Protein AF-A0A662C5N9-F1 (afdb_monomer_lite)

Sequence (133 aa):
MSLWLQSLAFSLNQSKNDFELKAKCILSHLSMDIPRSWWEQALVENNVRNSHAKLIHDLRN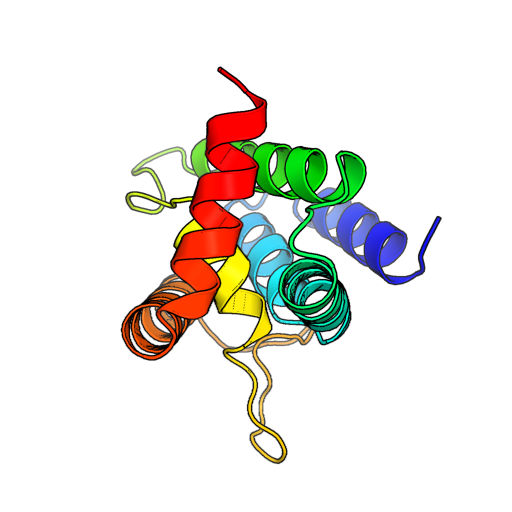ELLTTSESEPIGKIDTGLLIALAYIDKQGEFPKFGSSDSPYSVEEYLANAKKNFESRPELKKIANLIDNDQS

Radius of gyration: 13.96 Å; chains: 1; bounding box: 36×30×35 Å

Structure (mmCIF, N/CA/C/O backbone):
data_AF-A0A662C5N9-F1
#
_entry.id   AF-A0A662C5N9-F1
#
loop_
_atom_site.group_PDB
_atom_site.id
_atom_site.type_symbol
_atom_site.label_atom_id
_atom_site.label_alt_id
_atom_site.label_comp_id
_atom_site.label_asym_id
_atom_site.label_entity_id
_atom_site.label_seq_id
_atom_site.pdbx_PDB_ins_code
_atom_site.Cartn_x
_atom_site.Cartn_y
_atom_site.Cartn_z
_atom_site.occupancy
_atom_site.B_iso_or_equiv
_atom_site.auth_seq_id
_atom_site.auth_comp_id
_atom_site.auth_asym_id
_atom_site.auth_atom_id
_atom_site.pdbx_PDB_model_num
ATOM 1 N N . MET A 1 1 ? 1.537 -17.942 6.916 1.00 59.25 1 MET A N 1
ATOM 2 C CA . MET A 1 1 ? 1.721 -16.924 5.855 1.00 59.25 1 MET A CA 1
ATOM 3 C C . MET A 1 1 ? 0.444 -16.857 5.040 1.00 59.25 1 MET A C 1
ATOM 5 O O . MET A 1 1 ? -0.108 -17.914 4.767 1.00 59.25 1 MET A O 1
ATOM 9 N N . SER A 1 2 ? -0.051 -15.665 4.702 1.00 84.38 2 SER A N 1
ATOM 10 C CA . SER A 1 2 ? -1.223 -15.528 3.825 1.00 84.38 2 SER A CA 1
ATOM 11 C C . SER A 1 2 ? -0.843 -15.799 2.365 1.00 84.38 2 SER A C 1
ATOM 13 O O . SER A 1 2 ? 0.300 -15.562 1.971 1.00 84.38 2 SER A O 1
ATOM 15 N N . LEU A 1 3 ? -1.802 -16.261 1.556 1.00 87.12 3 LEU A N 1
ATOM 16 C CA . LEU A 1 3 ? -1.612 -16.436 0.108 1.00 87.12 3 LEU A CA 1
ATOM 17 C C . LEU A 1 3 ? -1.234 -15.115 -0.579 1.00 87.12 3 LEU A C 1
ATOM 19 O O . LEU A 1 3 ? -0.400 -15.104 -1.477 1.00 87.12 3 LEU A O 1
ATOM 23 N N . TRP A 1 4 ? -1.773 -13.994 -0.093 1.00 91.44 4 TRP A N 1
ATOM 24 C CA . TRP A 1 4 ? -1.412 -12.658 -0.571 1.00 91.44 4 TRP A CA 1
ATOM 25 C C . TRP A 1 4 ? 0.078 -12.346 -0.360 1.00 91.44 4 TRP A C 1
ATOM 27 O O . TRP A 1 4 ? 0.744 -11.900 -1.289 1.00 91.44 4 TRP A O 1
ATOM 37 N N . LEU A 1 5 ? 0.636 -12.647 0.824 1.00 88.06 5 LEU A N 1
ATOM 38 C CA . LEU A 1 5 ? 2.062 -12.421 1.102 1.00 88.06 5 LEU A CA 1
ATOM 39 C C . LEU A 1 5 ? 2.959 -13.321 0.246 1.00 88.06 5 LEU A C 1
ATOM 41 O O . LEU A 1 5 ? 4.009 -12.878 -0.210 1.00 88.06 5 LEU A O 1
ATOM 45 N N . GLN A 1 6 ? 2.549 -14.572 0.016 1.00 88.38 6 GLN A N 1
ATOM 46 C CA . GLN A 1 6 ? 3.276 -15.493 -0.863 1.00 88.38 6 GLN A CA 1
ATOM 47 C C . GLN A 1 6 ? 3.277 -14.998 -2.315 1.00 88.38 6 GLN A C 1
ATOM 49 O O . GLN A 1 6 ? 4.325 -15.006 -2.954 1.00 88.38 6 GLN A O 1
ATOM 54 N N . SER A 1 7 ? 2.130 -14.515 -2.804 1.00 89.69 7 SER A N 1
ATOM 55 C CA . SER A 1 7 ? 1.991 -13.924 -4.141 1.00 89.69 7 SER A CA 1
ATOM 56 C C . SER A 1 7 ? 2.873 -12.688 -4.314 1.00 89.69 7 SER A C 1
ATOM 58 O O . SER A 1 7 ? 3.603 -12.582 -5.302 1.00 89.69 7 SER A O 1
ATOM 60 N N . LEU A 1 8 ? 2.873 -11.788 -3.326 1.00 90.38 8 LEU A N 1
ATOM 61 C CA . LEU A 1 8 ? 3.714 -10.594 -3.348 1.00 90.38 8 LEU A CA 1
ATOM 62 C C . LEU A 1 8 ? 5.199 -10.966 -3.365 1.00 90.38 8 LEU A C 1
ATOM 64 O O . LEU A 1 8 ? 5.940 -10.483 -4.214 1.00 90.38 8 LEU A O 1
ATOM 68 N N . ALA A 1 9 ? 5.631 -11.863 -2.475 1.00 89.69 9 ALA A N 1
ATOM 69 C CA . ALA A 1 9 ? 7.022 -12.305 -2.415 1.00 89.69 9 ALA A CA 1
ATOM 70 C C . ALA A 1 9 ? 7.476 -12.974 -3.723 1.00 89.69 9 ALA A C 1
ATOM 72 O O . ALA A 1 9 ? 8.577 -12.710 -4.206 1.00 89.69 9 ALA A O 1
ATOM 73 N N . PHE A 1 10 ? 6.621 -13.809 -4.322 1.00 88.56 10 PHE A N 1
ATOM 74 C CA . PHE A 1 10 ? 6.893 -14.429 -5.617 1.00 88.56 10 PHE A CA 1
ATOM 75 C C . PHE A 1 10 ? 7.030 -13.384 -6.732 1.00 88.56 10 PHE A C 1
ATOM 77 O O . PHE A 1 10 ? 7.989 -13.436 -7.502 1.00 88.56 10 PHE A O 1
ATOM 84 N N . SER A 1 11 ? 6.117 -12.411 -6.777 1.00 87.12 11 SER A N 1
ATOM 85 C CA . SER A 1 11 ? 6.117 -11.337 -7.777 1.00 87.12 11 SER A CA 1
ATOM 86 C C . SER A 1 11 ? 7.366 -10.459 -7.666 1.00 87.12 11 SER A C 1
ATOM 88 O O . SER A 1 11 ? 8.034 -10.214 -8.664 1.00 87.12 11 SER A O 1
ATOM 90 N N . LEU A 1 12 ? 7.751 -10.078 -6.444 1.00 88.19 12 LEU A N 1
ATOM 91 C CA . LEU A 1 12 ? 8.970 -9.304 -6.187 1.00 88.19 12 LEU A CA 1
ATOM 92 C C . LEU A 1 12 ? 10.248 -10.058 -6.580 1.00 88.19 12 LEU A C 1
ATOM 94 O O . LEU A 1 12 ? 11.214 -9.448 -7.036 1.00 88.19 12 LEU A O 1
ATOM 98 N N . ASN A 1 13 ? 10.268 -11.384 -6.417 1.00 86.62 13 ASN A N 1
ATOM 99 C CA . ASN A 1 13 ? 11.404 -12.203 -6.832 1.00 86.62 13 ASN A CA 1
ATOM 100 C C . ASN A 1 13 ? 11.511 -12.311 -8.365 1.00 86.62 13 ASN A C 1
ATOM 102 O O . ASN A 1 13 ? 12.619 -12.317 -8.898 1.00 86.62 13 ASN A O 1
ATOM 106 N N . GLN A 1 14 ? 10.376 -12.365 -9.070 1.00 85.75 14 GLN A N 1
ATOM 107 C CA . GLN A 1 14 ? 10.319 -12.344 -10.539 1.00 85.75 14 GLN A CA 1
ATOM 108 C C . GLN A 1 14 ? 10.781 -10.993 -11.105 1.00 85.75 14 GLN A C 1
ATOM 110 O O . GLN A 1 14 ? 11.497 -10.951 -12.101 1.00 85.75 14 GLN A O 1
ATOM 115 N N . SER A 1 15 ? 10.435 -9.891 -10.437 1.00 81.69 15 SER A N 1
ATOM 116 C CA . SER A 1 15 ? 10.735 -8.524 -10.873 1.00 81.69 15 SER A CA 1
ATOM 117 C C . SER A 1 15 ? 12.069 -7.977 -10.346 1.00 81.69 15 SER A C 1
ATOM 119 O O . SER A 1 15 ? 12.274 -6.767 -10.324 1.00 81.69 15 SER A O 1
ATOM 121 N N . LYS A 1 16 ? 12.987 -8.831 -9.871 1.00 75.25 16 LYS A N 1
ATOM 122 C CA . LYS A 1 16 ? 14.204 -8.394 -9.158 1.00 75.25 16 LYS A CA 1
ATOM 123 C C . LYS A 1 16 ? 15.083 -7.419 -9.958 1.00 75.25 16 LYS A C 1
ATOM 125 O O . LYS A 1 16 ? 15.733 -6.572 -9.353 1.00 75.25 16 LYS A O 1
ATOM 130 N N . ASN A 1 17 ? 15.089 -7.544 -11.285 1.00 80.12 17 ASN A N 1
ATOM 131 C CA . ASN A 1 17 ? 15.909 -6.733 -12.192 1.00 80.12 17 ASN A CA 1
ATOM 132 C C . ASN A 1 17 ? 15.088 -5.721 -13.009 1.00 80.12 17 ASN A C 1
ATOM 134 O O . ASN A 1 17 ? 15.638 -5.081 -13.899 1.00 80.12 17 ASN A O 1
ATOM 138 N N . ASP A 1 18 ? 13.784 -5.613 -12.747 1.00 86.12 18 ASP A N 1
ATOM 139 C CA . ASP A 1 18 ? 12.880 -4.711 -13.455 1.00 86.12 18 ASP A CA 1
ATOM 140 C C . ASP A 1 18 ? 12.164 -3.829 -12.433 1.00 86.12 18 ASP A C 1
ATOM 142 O O . ASP A 1 18 ? 11.239 -4.244 -11.731 1.00 86.12 18 ASP A O 1
ATOM 146 N N . PHE A 1 19 ? 12.660 -2.602 -12.332 1.00 85.06 19 PHE A N 1
ATOM 147 C CA . PHE A 1 19 ? 12.197 -1.595 -11.396 1.00 85.06 19 PHE A CA 1
ATOM 148 C C . PHE A 1 19 ? 10.726 -1.219 -11.608 1.00 85.06 19 PHE A C 1
ATOM 150 O O . PHE A 1 19 ? 9.948 -1.163 -10.654 1.00 85.06 19 PHE A O 1
ATOM 157 N N . GLU A 1 20 ? 10.316 -1.018 -12.858 1.00 84.50 20 GLU A N 1
ATOM 158 C CA . GLU A 1 20 ? 8.941 -0.646 -13.177 1.00 84.50 20 GLU A CA 1
ATOM 159 C C . GLU A 1 20 ? 7.990 -1.802 -12.859 1.00 84.50 20 GLU A C 1
ATOM 161 O O . GLU A 1 20 ? 6.971 -1.613 -12.185 1.00 84.50 20 GLU A O 1
ATOM 166 N N . LEU A 1 21 ? 8.361 -3.024 -13.250 1.00 85.81 21 LEU A N 1
ATOM 167 C CA . LEU A 1 21 ? 7.582 -4.217 -12.940 1.00 85.81 21 LEU A CA 1
ATOM 168 C C . LEU A 1 21 ? 7.456 -4.420 -11.429 1.00 85.81 21 LEU A C 1
ATOM 170 O O . LEU A 1 21 ? 6.371 -4.716 -10.935 1.00 85.81 21 LEU A O 1
ATOM 174 N N . LYS A 1 22 ? 8.535 -4.203 -10.676 1.00 88.44 22 LYS A N 1
ATOM 175 C CA . LYS A 1 22 ? 8.536 -4.304 -9.215 1.00 88.44 22 LYS A CA 1
ATOM 176 C C . LYS A 1 22 ? 7.598 -3.288 -8.573 1.00 88.44 22 LYS A C 1
ATOM 178 O O . LYS A 1 22 ? 6.805 -3.659 -7.705 1.00 88.44 22 LYS A O 1
ATOM 183 N N . ALA A 1 23 ? 7.634 -2.036 -9.027 1.00 88.75 23 ALA A N 1
ATOM 184 C CA . ALA A 1 23 ? 6.704 -1.009 -8.574 1.00 88.75 23 ALA A CA 1
ATOM 185 C C . ALA A 1 23 ? 5.254 -1.406 -8.882 1.00 88.75 23 ALA A C 1
ATOM 187 O O . ALA A 1 23 ? 4.413 -1.410 -7.980 1.00 88.75 23 ALA A O 1
ATOM 188 N N . LYS A 1 24 ? 4.964 -1.849 -10.112 1.00 88.88 24 LYS A N 1
ATOM 189 C CA . LYS A 1 24 ? 3.635 -2.352 -10.493 1.00 88.88 24 LYS A CA 1
ATOM 190 C C . LYS A 1 24 ? 3.194 -3.544 -9.643 1.00 88.88 24 LYS A C 1
ATOM 192 O O . LYS A 1 24 ? 2.031 -3.603 -9.238 1.00 88.88 24 LYS A O 1
ATOM 197 N N . CYS A 1 25 ? 4.090 -4.471 -9.311 1.00 89.81 25 CYS A N 1
ATOM 198 C CA . CYS A 1 25 ? 3.782 -5.593 -8.426 1.00 89.81 25 CYS A CA 1
ATOM 199 C C . CYS A 1 25 ? 3.361 -5.111 -7.034 1.00 89.81 25 CYS A C 1
ATOM 201 O O . CYS A 1 25 ? 2.348 -5.573 -6.516 1.00 89.81 25 CYS A O 1
ATOM 203 N N . ILE A 1 26 ? 4.079 -4.158 -6.439 1.00 91.44 26 ILE A N 1
ATOM 204 C CA . ILE A 1 26 ? 3.716 -3.611 -5.124 1.00 91.44 26 ILE A CA 1
ATOM 205 C C . ILE A 1 26 ? 2.361 -2.895 -5.197 1.00 91.44 26 ILE A C 1
ATOM 207 O O . ILE A 1 26 ? 1.471 -3.172 -4.392 1.00 91.44 26 ILE A O 1
ATOM 211 N N . LEU A 1 27 ? 2.182 -2.009 -6.179 1.00 92.00 27 LEU A N 1
ATOM 212 C CA . LEU A 1 27 ? 0.975 -1.192 -6.313 1.00 92.00 27 LEU A CA 1
ATOM 213 C C . LEU A 1 27 ? -0.270 -2.043 -6.597 1.00 92.00 27 LEU A C 1
ATOM 215 O O . LEU A 1 27 ? -1.308 -1.838 -5.966 1.00 92.00 27 LEU A O 1
ATOM 219 N N . SER A 1 28 ? -0.164 -3.046 -7.473 1.00 91.75 28 SER A N 1
ATOM 220 C CA . SER A 1 28 ? -1.249 -4.001 -7.735 1.00 91.75 28 SER A CA 1
ATOM 221 C C . SER A 1 28 ? -1.624 -4.792 -6.486 1.00 91.75 28 SER A C 1
ATOM 223 O O . SER A 1 28 ? -2.799 -4.855 -6.135 1.00 91.75 28 SER A O 1
ATOM 225 N N . HIS A 1 29 ? -0.652 -5.325 -5.742 1.00 92.44 29 HIS A N 1
ATOM 226 C CA . HIS A 1 29 ? -0.940 -6.083 -4.524 1.00 92.44 29 HIS A CA 1
ATOM 227 C C . HIS A 1 29 ? -1.592 -5.219 -3.444 1.00 92.44 29 HIS A C 1
ATOM 229 O O . HIS A 1 29 ? -2.521 -5.689 -2.784 1.00 92.44 29 HIS A O 1
ATOM 235 N N . LEU A 1 30 ? -1.158 -3.964 -3.289 1.00 93.44 30 LEU A N 1
ATOM 236 C CA . LEU A 1 30 ? -1.779 -2.999 -2.376 1.00 93.44 30 LEU A CA 1
ATOM 237 C C . LEU A 1 30 ? -3.203 -2.606 -2.789 1.00 93.44 30 LEU A C 1
ATOM 239 O O . LEU A 1 30 ? -3.980 -2.186 -1.938 1.00 93.44 30 LEU A O 1
ATOM 243 N N . SER A 1 31 ? -3.553 -2.785 -4.063 1.00 92.81 31 SER A N 1
ATOM 244 C CA . SER A 1 31 ? -4.884 -2.490 -4.605 1.00 92.81 31 SER A CA 1
ATOM 245 C C . SER A 1 31 ? -5.881 -3.645 -4.471 1.00 92.81 31 SER A C 1
ATOM 247 O O . SER A 1 31 ? -7.061 -3.476 -4.762 1.00 92.81 31 SER A O 1
ATOM 249 N N . MET A 1 32 ? -5.430 -4.819 -4.016 1.00 91.06 32 MET A N 1
ATOM 250 C CA . MET A 1 32 ? -6.293 -5.980 -3.785 1.00 91.06 32 MET A CA 1
ATOM 251 C C . MET A 1 32 ? -7.195 -5.805 -2.547 1.00 91.06 32 MET A C 1
ATOM 253 O O . MET A 1 32 ? -6.936 -4.996 -1.656 1.00 91.06 32 MET A O 1
ATOM 257 N N . ASP A 1 33 ? -8.216 -6.658 -2.432 1.00 89.75 33 ASP A N 1
ATOM 258 C CA . ASP A 1 33 ? -9.180 -6.632 -1.319 1.00 89.75 33 ASP A CA 1
ATOM 259 C C . ASP A 1 33 ? -8.554 -6.959 0.056 1.00 89.75 33 ASP A C 1
ATOM 261 O O . ASP A 1 33 ? -9.098 -6.610 1.103 1.00 89.75 33 ASP A O 1
ATOM 265 N N . ILE A 1 34 ? -7.392 -7.618 0.086 1.00 91.56 34 ILE A N 1
ATOM 266 C CA . ILE A 1 34 ? -6.725 -7.997 1.339 1.00 91.56 34 ILE A CA 1
ATOM 267 C C . ILE A 1 34 ? -6.239 -6.752 2.112 1.00 91.56 34 ILE A C 1
ATOM 269 O O . ILE A 1 34 ? -6.705 -6.564 3.238 1.00 91.56 34 ILE A O 1
ATOM 273 N N . PRO A 1 35 ? -5.404 -5.857 1.543 1.00 92.62 35 PRO A N 1
ATOM 274 C CA . PRO A 1 35 ? -5.095 -4.560 2.149 1.00 92.62 35 PRO A CA 1
ATOM 275 C C . PRO A 1 35 ? -6.323 -3.757 2.582 1.00 92.62 35 PRO A C 1
ATOM 277 O O . PRO A 1 35 ? -6.320 -3.165 3.660 1.00 92.62 35 PRO A O 1
ATOM 280 N N . ARG A 1 36 ? -7.404 -3.784 1.790 1.00 92.19 36 ARG A N 1
ATOM 281 C CA . ARG A 1 36 ? -8.660 -3.096 2.124 1.00 92.19 36 ARG A CA 1
ATOM 282 C C . ARG A 1 36 ? -9.217 -3.561 3.463 1.00 92.19 36 ARG A C 1
ATOM 284 O O . ARG A 1 36 ? -9.512 -2.729 4.318 1.00 92.19 36 ARG A O 1
ATOM 291 N N . SER A 1 37 ? -9.288 -4.876 3.666 1.00 92.62 37 SER A N 1
ATOM 292 C CA . SER A 1 37 ? -9.786 -5.454 4.918 1.00 92.62 37 SER A CA 1
ATOM 293 C C . SER A 1 37 ? -8.956 -5.043 6.141 1.00 92.62 37 SER A C 1
ATOM 295 O O . SER A 1 37 ? -9.501 -4.876 7.231 1.00 92.62 37 SER A O 1
ATOM 297 N N . TRP A 1 38 ? -7.645 -4.822 5.976 1.00 94.25 38 TRP A N 1
ATOM 298 C CA . TRP A 1 38 ? -6.774 -4.368 7.063 1.00 94.25 38 TRP A CA 1
ATOM 299 C C . TRP A 1 38 ? -7.122 -2.955 7.510 1.00 94.25 38 TRP A C 1
ATOM 301 O O . TRP A 1 38 ? -7.187 -2.689 8.709 1.00 94.25 38 TRP A O 1
ATOM 311 N N . TRP A 1 39 ? -7.348 -2.058 6.552 1.00 93.81 39 TRP A N 1
ATOM 312 C CA . TRP A 1 39 ? -7.663 -0.659 6.830 1.00 93.81 39 TRP A CA 1
ATOM 313 C C . TRP A 1 39 ? -9.089 -0.484 7.324 1.00 93.81 39 TRP A C 1
ATOM 315 O O . TRP A 1 39 ? -9.317 0.307 8.233 1.00 93.81 39 TRP A O 1
ATOM 325 N N . GLU A 1 40 ? -10.034 -1.273 6.816 1.00 93.38 40 GLU A N 1
ATOM 326 C CA . GLU A 1 40 ? -11.392 -1.328 7.359 1.00 93.38 40 GLU A CA 1
ATOM 327 C C . GLU A 1 40 ? -11.390 -1.786 8.818 1.00 93.38 40 GLU A C 1
ATOM 329 O O . GLU A 1 40 ? -11.988 -1.122 9.665 1.00 93.38 40 GLU A O 1
ATOM 334 N N . GLN A 1 41 ? -10.655 -2.855 9.142 1.00 93.38 41 GLN A N 1
ATOM 335 C CA . GLN A 1 41 ? -10.512 -3.289 10.529 1.00 93.38 41 GLN A CA 1
ATOM 336 C C . GLN A 1 41 ? -9.843 -2.203 11.385 1.00 93.38 41 GLN A C 1
ATOM 338 O O . GLN A 1 41 ? -10.320 -1.913 12.480 1.00 93.38 41 GLN A O 1
ATOM 343 N N . ALA A 1 42 ? -8.781 -1.566 10.887 1.00 92.81 42 ALA A N 1
ATOM 344 C CA . ALA A 1 42 ? -8.077 -0.524 11.630 1.00 92.81 42 ALA A CA 1
ATOM 345 C C . ALA A 1 42 ? -8.942 0.720 11.891 1.00 92.81 42 ALA A C 1
ATOM 347 O O . ALA A 1 42 ? -8.823 1.344 12.944 1.00 92.81 42 ALA A O 1
ATOM 348 N N . LEU A 1 43 ? -9.838 1.064 10.961 1.00 91.75 43 LEU A N 1
ATOM 349 C CA . LEU A 1 43 ? -10.815 2.140 11.132 1.00 91.75 43 LEU A CA 1
ATOM 350 C C . LEU A 1 43 ? -11.854 1.804 12.207 1.00 91.75 43 LEU A C 1
ATOM 352 O O . LEU A 1 43 ? -12.237 2.688 12.971 1.00 91.75 43 LEU A O 1
ATOM 356 N N . VAL A 1 44 ? -12.296 0.545 12.277 1.00 93.38 44 VAL A N 1
ATOM 357 C CA . VAL A 1 44 ? -13.258 0.074 13.287 1.00 93.38 44 VAL A CA 1
ATOM 358 C C . VAL A 1 44 ? -12.618 -0.003 14.673 1.00 93.38 44 VAL A C 1
ATOM 360 O O . VAL A 1 44 ? -13.205 0.451 15.651 1.00 93.38 44 VAL A O 1
ATOM 363 N N . GLU A 1 45 ? -11.412 -0.562 14.764 1.00 92.38 45 GLU A N 1
ATOM 364 C CA . GLU A 1 45 ? -10.699 -0.776 16.031 1.00 92.38 45 GLU A CA 1
ATOM 365 C C . GLU A 1 45 ? -9.945 0.475 16.508 1.00 92.38 45 GLU A C 1
ATOM 367 O O . GLU A 1 45 ? -9.442 0.497 17.630 1.00 92.38 45 GLU A O 1
ATOM 372 N N . ASN A 1 46 ? -9.860 1.512 15.665 1.00 90.31 46 ASN A N 1
ATOM 373 C CA . ASN A 1 46 ? -9.027 2.700 15.865 1.00 90.31 46 ASN A CA 1
ATOM 374 C C . ASN A 1 46 ? -7.581 2.337 16.260 1.00 90.31 46 ASN A C 1
ATOM 376 O O . ASN A 1 46 ? -6.962 2.980 17.108 1.00 90.31 46 ASN A O 1
ATOM 380 N N . ASN A 1 47 ? -7.068 1.262 15.663 1.00 91.62 47 ASN A N 1
ATOM 381 C CA . ASN A 1 47 ? -5.765 0.692 15.957 1.00 91.62 47 ASN A CA 1
ATOM 382 C C . ASN A 1 47 ? -5.211 0.008 14.707 1.00 91.62 47 ASN A C 1
ATOM 384 O O . ASN A 1 47 ? -5.929 -0.725 14.027 1.00 91.62 47 ASN A O 1
ATOM 388 N N . VAL A 1 48 ? -3.928 0.206 14.414 1.00 91.94 48 VAL A N 1
ATOM 389 C CA . VAL A 1 48 ? -3.260 -0.472 13.301 1.00 91.94 48 VAL A CA 1
ATOM 390 C C . VAL A 1 48 ? -2.400 -1.590 13.863 1.00 91.94 48 VAL A C 1
ATOM 392 O O . VAL A 1 48 ? -1.597 -1.384 14.763 1.00 91.94 48 VAL A O 1
ATOM 395 N N . ARG A 1 49 ? -2.533 -2.800 13.314 1.00 91.44 49 ARG A N 1
ATOM 396 C CA . ARG A 1 49 ? -1.643 -3.901 13.696 1.00 91.44 49 ARG A CA 1
ATOM 397 C C . ARG A 1 49 ? -0.209 -3.572 13.279 1.00 91.44 49 ARG A C 1
ATOM 399 O O . ARG A 1 49 ? 0.033 -3.313 12.100 1.00 91.44 49 ARG A O 1
ATOM 406 N N . ASN A 1 50 ? 0.745 -3.707 14.199 1.00 90.62 50 ASN A N 1
ATOM 407 C CA . ASN A 1 50 ? 2.159 -3.388 13.954 1.00 90.62 50 ASN A CA 1
ATOM 408 C C . ASN A 1 50 ? 2.733 -4.133 12.739 1.00 90.62 50 ASN A C 1
ATOM 410 O O . ASN A 1 50 ? 3.560 -3.596 12.010 1.00 90.62 50 ASN A O 1
ATOM 414 N N . SER A 1 51 ? 2.276 -5.363 12.478 1.00 91.19 51 SER A N 1
ATOM 415 C CA . SER A 1 51 ? 2.682 -6.125 11.293 1.00 91.19 51 SER A CA 1
ATOM 416 C C . SER A 1 51 ? 2.238 -5.476 9.978 1.00 91.19 51 SER A C 1
ATOM 418 O O . SER A 1 51 ? 2.983 -5.527 9.005 1.00 91.19 51 SER A O 1
ATOM 420 N N . HIS A 1 52 ? 1.050 -4.865 9.936 1.00 92.50 52 HIS A N 1
ATOM 421 C CA . HIS A 1 52 ? 0.544 -4.164 8.753 1.00 92.50 52 HIS A CA 1
ATOM 422 C C . HIS A 1 52 ? 1.250 -2.816 8.571 1.00 92.50 52 HIS A C 1
ATOM 424 O O . HIS A 1 52 ? 1.642 -2.491 7.454 1.00 92.50 52 HIS A O 1
ATOM 430 N N . ALA A 1 53 ? 1.466 -2.072 9.663 1.00 91.81 53 ALA A N 1
ATOM 431 C CA . ALA A 1 53 ? 2.229 -0.822 9.642 1.00 91.81 53 ALA A CA 1
ATOM 432 C C . ALA A 1 53 ? 3.656 -1.055 9.121 1.00 91.81 53 ALA A C 1
ATOM 434 O O . ALA A 1 53 ? 4.076 -0.436 8.145 1.00 91.81 53 ALA A O 1
ATOM 435 N N . LYS A 1 54 ? 4.365 -2.035 9.699 1.00 91.81 54 LYS A N 1
ATOM 436 C CA . LYS A 1 54 ? 5.714 -2.412 9.268 1.00 91.81 54 LYS A CA 1
ATOM 437 C C . LYS A 1 54 ? 5.760 -2.817 7.796 1.00 91.81 54 LYS A C 1
ATOM 439 O O . LYS A 1 54 ? 6.617 -2.339 7.067 1.00 91.81 54 LYS A O 1
ATOM 444 N N . LEU A 1 55 ? 4.815 -3.643 7.347 1.00 92.31 55 LEU A N 1
ATOM 445 C CA . LEU A 1 55 ? 4.743 -4.052 5.947 1.00 92.31 55 LEU A CA 1
ATOM 446 C C . LEU A 1 55 ? 4.569 -2.850 5.005 1.00 92.31 55 LEU A C 1
ATOM 448 O O . LEU A 1 55 ? 5.216 -2.800 3.965 1.00 92.31 55 LEU A O 1
ATOM 452 N N . ILE A 1 56 ? 3.724 -1.877 5.355 1.00 93.12 56 ILE A N 1
ATOM 453 C CA . ILE A 1 56 ? 3.547 -0.671 4.536 1.00 93.12 56 ILE A CA 1
ATOM 454 C C . ILE A 1 56 ? 4.819 0.166 4.484 1.00 93.12 56 ILE A C 1
ATOM 456 O O . ILE A 1 56 ? 5.173 0.647 3.409 1.00 93.12 56 ILE A O 1
ATOM 460 N N . HIS A 1 57 ? 5.540 0.297 5.595 1.00 90.06 57 HIS A N 1
ATOM 461 C CA . HIS A 1 57 ? 6.839 0.964 5.593 1.00 90.06 57 HIS A CA 1
ATOM 462 C C . HIS A 1 57 ? 7.869 0.232 4.734 1.00 90.06 57 HIS A C 1
ATOM 464 O O . HIS A 1 57 ? 8.544 0.872 3.930 1.00 90.06 57 HIS A O 1
ATOM 470 N N . ASP A 1 58 ? 7.957 -1.092 4.854 1.00 91.19 58 ASP A N 1
ATOM 471 C CA . ASP A 1 58 ? 8.882 -1.905 4.066 1.00 91.19 58 ASP A CA 1
ATOM 472 C C . ASP A 1 58 ? 8.592 -1.743 2.563 1.00 91.19 58 ASP A C 1
ATOM 474 O O . ASP A 1 58 ? 9.500 -1.469 1.781 1.00 91.19 58 ASP A O 1
ATOM 478 N N . LEU A 1 59 ? 7.319 -1.802 2.157 1.00 91.31 59 LEU A N 1
ATOM 479 C CA . LEU A 1 59 ? 6.911 -1.605 0.761 1.00 91.31 59 LEU A CA 1
ATOM 480 C C . LEU A 1 59 ? 7.110 -0.167 0.274 1.00 91.31 59 LEU A C 1
ATOM 482 O O . LEU A 1 59 ? 7.478 0.039 -0.882 1.00 91.31 59 LEU A O 1
ATOM 486 N N . ARG A 1 60 ? 6.902 0.834 1.136 1.00 90.56 60 ARG A N 1
ATOM 487 C CA . ARG A 1 60 ? 7.196 2.238 0.824 1.00 90.56 60 ARG A CA 1
ATOM 488 C C . ARG A 1 60 ? 8.679 2.437 0.552 1.00 90.56 60 ARG A C 1
ATOM 490 O O . ARG A 1 60 ? 9.033 3.064 -0.441 1.00 90.56 60 ARG A O 1
ATOM 497 N N . ASN A 1 61 ? 9.530 1.912 1.427 1.00 88.19 61 ASN A N 1
ATOM 498 C CA . ASN A 1 61 ? 10.977 1.989 1.269 1.00 88.19 61 ASN A CA 1
ATOM 499 C C . ASN A 1 61 ? 11.410 1.288 -0.013 1.00 88.19 61 ASN A C 1
ATOM 501 O O . ASN A 1 61 ? 12.201 1.846 -0.765 1.00 88.19 61 ASN A O 1
ATOM 505 N N . GLU A 1 62 ? 10.826 0.127 -0.302 1.00 87.44 62 GLU A N 1
ATOM 506 C CA . GLU A 1 62 ? 11.093 -0.586 -1.543 1.00 87.44 62 GLU A CA 1
ATOM 507 C C . GLU A 1 62 ? 10.709 0.251 -2.768 1.00 87.44 62 GLU A C 1
ATOM 509 O O . GLU A 1 62 ? 11.498 0.370 -3.695 1.00 87.44 62 GLU A O 1
ATOM 514 N N . LEU A 1 63 ? 9.548 0.910 -2.772 1.00 87.00 63 LEU A N 1
ATOM 515 C CA . LEU A 1 63 ? 9.145 1.797 -3.871 1.00 87.00 63 LEU A CA 1
ATOM 516 C C . LEU A 1 63 ? 10.076 3.008 -4.034 1.00 87.00 63 LEU A C 1
ATOM 518 O O . LEU A 1 63 ? 10.362 3.409 -5.160 1.00 87.00 63 LEU A O 1
ATOM 522 N N . LEU A 1 64 ? 10.573 3.574 -2.932 1.00 84.31 64 LEU A N 1
ATOM 523 C CA . LEU A 1 64 ? 11.499 4.709 -2.963 1.00 84.31 64 LEU A CA 1
ATOM 524 C C . LEU A 1 64 ? 12.897 4.323 -3.471 1.00 84.31 64 LEU A C 1
ATOM 526 O O . LEU A 1 64 ? 13.560 5.153 -4.087 1.00 84.31 64 LEU A O 1
ATOM 530 N N . THR A 1 65 ? 13.343 3.086 -3.237 1.00 79.19 65 THR A N 1
ATOM 531 C CA . THR A 1 65 ? 14.638 2.573 -3.728 1.00 79.19 65 THR A CA 1
ATOM 532 C C . THR A 1 65 ? 14.560 1.986 -5.136 1.00 79.19 65 THR A C 1
ATOM 534 O O . THR A 1 65 ? 15.589 1.714 -5.747 1.00 79.19 65 THR A O 1
ATOM 537 N N . THR A 1 66 ? 13.351 1.802 -5.667 1.00 70.69 66 THR A N 1
ATOM 538 C CA . THR A 1 66 ? 13.0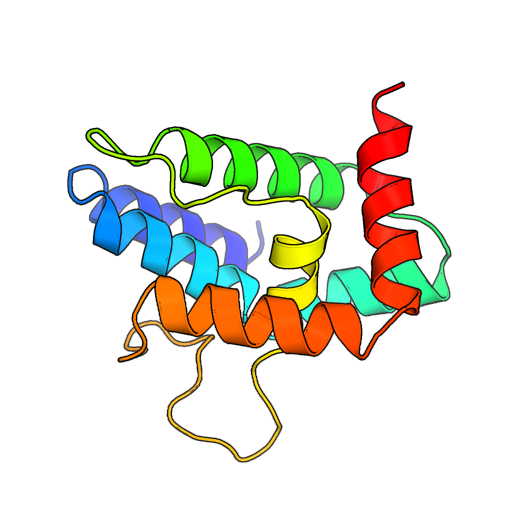86 1.154 -6.957 1.00 70.69 66 THR A CA 1
ATOM 539 C C . THR A 1 66 ? 13.287 2.094 -8.157 1.00 70.69 66 THR A C 1
ATOM 541 O O . THR A 1 66 ? 12.925 1.725 -9.257 1.00 70.69 66 THR A O 1
ATOM 544 N N . SER A 1 67 ? 13.892 3.281 -8.031 1.00 58.22 67 SER A N 1
ATOM 545 C CA . SER A 1 67 ? 14.180 4.121 -9.209 1.00 58.22 67 SER A CA 1
ATOM 546 C C . SER A 1 67 ? 15.618 4.626 -9.250 1.00 58.22 67 SER A C 1
ATOM 548 O O . SER A 1 67 ? 16.077 5.290 -8.323 1.00 58.22 67 SER A O 1
ATOM 550 N N . GLU A 1 68 ? 16.318 4.329 -10.350 1.00 54.38 68 GLU A N 1
ATOM 551 C CA . GLU A 1 68 ? 17.692 4.786 -10.611 1.00 54.38 68 GLU A CA 1
ATOM 552 C C . GLU A 1 68 ? 17.772 6.243 -11.101 1.00 54.38 68 GLU A C 1
ATOM 554 O O . GLU A 1 68 ? 18.844 6.840 -11.034 1.00 54.38 68 GLU A O 1
ATOM 559 N N . SER A 1 69 ? 16.676 6.827 -11.602 1.00 47.97 69 SER A N 1
ATOM 560 C CA . SER A 1 69 ? 16.713 8.119 -12.314 1.00 47.97 69 SER A CA 1
ATOM 561 C C . SER A 1 69 ? 15.820 9.205 -11.714 1.00 47.97 69 SER A C 1
ATOM 563 O O . SER A 1 69 ? 16.263 10.346 -11.635 1.00 47.97 69 SER A O 1
ATOM 565 N N . GLU A 1 70 ? 14.634 8.877 -11.200 1.00 52.38 70 GLU A N 1
ATOM 566 C CA . GLU A 1 70 ? 13.807 9.802 -10.410 1.00 52.38 70 GLU A CA 1
ATOM 567 C C . GLU A 1 70 ? 12.958 9.004 -9.417 1.00 52.38 70 GLU A C 1
ATOM 569 O O . GLU A 1 70 ? 12.254 8.089 -9.848 1.00 52.38 70 GLU A O 1
ATOM 574 N N . PRO A 1 71 ? 12.973 9.310 -8.104 1.00 56.78 71 PRO A N 1
ATOM 575 C CA . PRO A 1 71 ? 12.065 8.671 -7.156 1.00 56.78 71 PRO A CA 1
ATOM 576 C C . PRO A 1 71 ? 10.645 8.721 -7.713 1.00 56.78 71 PRO A C 1
ATOM 578 O O . PRO A 1 71 ? 10.256 9.753 -8.262 1.00 56.78 71 PRO A O 1
ATOM 581 N N . ILE A 1 72 ? 9.883 7.634 -7.567 1.00 61.12 72 ILE A N 1
ATOM 582 C CA . ILE A 1 72 ? 8.466 7.586 -7.940 1.00 61.12 72 ILE A CA 1
ATOM 583 C C . ILE A 1 72 ? 7.717 8.608 -7.063 1.00 61.12 72 ILE A C 1
ATOM 585 O O . ILE A 1 72 ? 7.168 8.265 -6.027 1.00 61.12 72 ILE A O 1
ATOM 589 N N . GLY A 1 73 ? 7.768 9.893 -7.418 1.00 61.44 73 GLY A N 1
ATOM 590 C CA . GLY 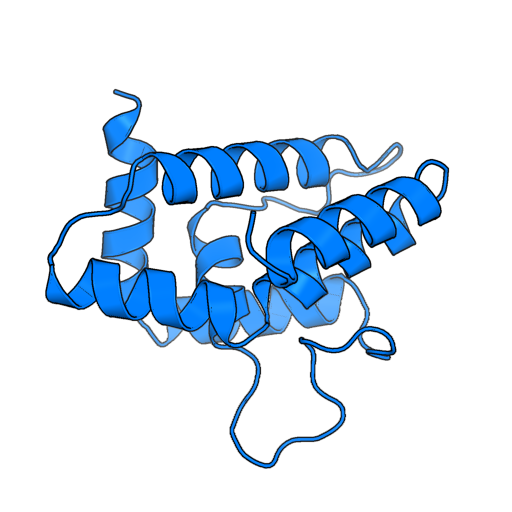A 1 73 ? 7.252 11.023 -6.650 1.00 61.44 73 GLY A CA 1
ATOM 591 C C . GLY A 1 73 ? 7.519 11.000 -5.134 1.00 61.44 73 GLY A C 1
ATOM 592 O O . GLY A 1 73 ? 8.365 10.289 -4.594 1.00 61.44 73 GLY A O 1
ATOM 593 N N . LYS A 1 74 ? 6.750 11.814 -4.402 1.00 68.38 74 LYS A N 1
ATOM 594 C CA . LYS A 1 74 ? 6.600 11.670 -2.949 1.00 68.38 74 LYS A CA 1
ATOM 595 C C . LYS A 1 74 ? 5.542 10.599 -2.681 1.00 68.38 74 LYS A C 1
ATOM 597 O O . LYS A 1 74 ? 4.370 10.934 -2.533 1.00 68.38 74 LYS A O 1
ATOM 602 N N . ILE A 1 75 ? 5.938 9.327 -2.631 1.00 82.94 75 ILE A N 1
ATOM 603 C CA . ILE A 1 75 ? 5.072 8.276 -2.081 1.00 82.94 75 ILE A CA 1
ATOM 604 C C . ILE A 1 75 ? 5.034 8.434 -0.560 1.00 82.94 75 ILE A C 1
ATOM 606 O O . ILE A 1 75 ? 6.039 8.248 0.139 1.00 82.94 75 ILE A O 1
ATOM 610 N N . ASP A 1 76 ? 3.861 8.793 -0.052 1.00 86.88 76 ASP A N 1
ATOM 611 C CA . ASP A 1 76 ? 3.558 8.820 1.373 1.00 86.88 76 ASP A CA 1
ATOM 612 C C . ASP A 1 76 ? 2.711 7.608 1.792 1.00 86.88 76 ASP A C 1
ATOM 614 O O . ASP A 1 76 ? 2.160 6.872 0.968 1.00 86.88 76 ASP A O 1
ATOM 618 N N . THR A 1 77 ? 2.644 7.382 3.102 1.00 90.12 77 THR A N 1
ATOM 619 C CA . THR A 1 77 ? 1.878 6.292 3.716 1.00 90.12 77 THR A CA 1
ATOM 620 C C . THR A 1 77 ? 0.390 6.366 3.341 1.00 90.12 77 THR A C 1
ATOM 622 O O . THR A 1 77 ? -0.246 5.338 3.104 1.00 90.12 77 THR A O 1
ATOM 625 N N . GLY A 1 78 ? -0.165 7.577 3.225 1.00 91.62 78 GLY A N 1
ATOM 626 C CA . GLY A 1 78 ? -1.567 7.809 2.884 1.00 91.62 78 GLY A CA 1
ATOM 627 C C . GLY A 1 78 ? -1.935 7.315 1.487 1.00 91.62 78 GLY A C 1
ATOM 628 O O . GLY A 1 78 ? -2.956 6.646 1.319 1.00 91.62 78 GLY A O 1
ATOM 629 N N . LEU A 1 79 ? -1.075 7.569 0.501 1.00 91.50 79 LEU A N 1
ATOM 630 C CA . LEU A 1 79 ? -1.232 7.066 -0.861 1.00 91.50 79 LEU A CA 1
ATOM 631 C C . LEU A 1 79 ? -1.220 5.536 -0.902 1.00 91.50 79 LEU A C 1
ATOM 633 O O . LEU A 1 79 ? -2.070 4.943 -1.564 1.00 91.50 79 LEU A O 1
ATOM 637 N N . LEU A 1 80 ? -0.317 4.889 -0.159 1.00 92.88 80 LEU A N 1
ATOM 638 C CA . LEU A 1 80 ? -0.247 3.425 -0.119 1.00 92.88 80 LEU A CA 1
ATOM 639 C C . LEU A 1 80 ? -1.484 2.790 0.521 1.00 92.88 80 LEU A C 1
ATOM 641 O O . LEU A 1 80 ? -1.966 1.766 0.044 1.00 92.88 80 LEU A O 1
ATOM 645 N N . ILE A 1 81 ? -2.033 3.413 1.565 1.00 93.81 81 ILE A N 1
ATOM 646 C CA . ILE A 1 81 ? -3.304 2.991 2.168 1.00 93.81 81 ILE A CA 1
ATOM 647 C C . ILE A 1 81 ? -4.454 3.164 1.167 1.00 93.81 81 ILE A C 1
ATOM 649 O O . ILE A 1 81 ? -5.315 2.292 1.046 1.00 93.81 81 ILE A O 1
ATOM 653 N N . ALA A 1 82 ? -4.476 4.282 0.438 1.00 94.19 82 ALA A N 1
ATOM 654 C CA . ALA A 1 82 ? -5.548 4.608 -0.494 1.00 94.19 82 ALA A CA 1
ATOM 655 C C . ALA A 1 82 ? -5.611 3.679 -1.715 1.00 94.19 82 ALA A C 1
ATOM 657 O O . ALA A 1 82 ? -6.701 3.496 -2.260 1.00 94.19 82 ALA A O 1
ATOM 658 N N . LEU A 1 83 ? -4.494 3.047 -2.104 1.00 93.31 83 LEU A N 1
ATOM 659 C CA . LEU A 1 83 ? -4.456 2.032 -3.168 1.00 93.31 83 LEU A CA 1
ATOM 660 C C . LEU A 1 83 ? -5.486 0.924 -2.941 1.00 93.31 83 LEU A C 1
ATOM 662 O O . LEU A 1 83 ? -6.173 0.529 -3.875 1.00 93.31 83 LEU A O 1
ATOM 666 N N . ALA A 1 84 ? -5.691 0.504 -1.693 1.00 93.56 84 ALA A N 1
ATOM 667 C CA . ALA A 1 84 ? -6.652 -0.541 -1.344 1.00 93.56 84 ALA A CA 1
ATOM 668 C C . ALA A 1 84 ? -8.103 -0.223 -1.757 1.00 93.56 84 ALA A C 1
ATOM 670 O O . ALA A 1 84 ? -8.967 -1.101 -1.773 1.00 93.56 84 ALA A O 1
ATOM 671 N N . TYR A 1 85 ? -8.399 1.034 -2.083 1.00 91.44 85 TYR A N 1
ATOM 672 C CA . TYR A 1 85 ? -9.738 1.519 -2.399 1.00 91.44 85 TYR A CA 1
ATOM 673 C C . TYR A 1 85 ? -9.898 1.994 -3.845 1.00 91.44 85 TYR A C 1
ATOM 675 O O . TYR A 1 85 ? -10.956 2.516 -4.185 1.00 91.44 85 TYR A O 1
ATOM 683 N N . ILE A 1 86 ? -8.889 1.812 -4.703 1.00 90.44 86 ILE A N 1
ATOM 684 C CA . ILE A 1 86 ? -8.978 2.271 -6.096 1.00 90.44 86 ILE A CA 1
ATOM 685 C C . ILE A 1 86 ? -9.849 1.360 -6.963 1.00 90.44 86 ILE A C 1
ATOM 687 O O . ILE A 1 86 ? -10.525 1.855 -7.860 1.00 90.44 86 ILE A O 1
ATOM 691 N N . ASP A 1 87 ? -9.899 0.060 -6.657 1.00 86.25 87 ASP A N 1
ATOM 692 C CA . ASP A 1 87 ? -10.777 -0.883 -7.351 1.00 86.25 87 ASP A CA 1
ATOM 693 C C . ASP A 1 87 ? -12.224 -0.750 -6.872 1.00 86.25 87 ASP A C 1
ATOM 695 O O . ASP A 1 87 ? -12.561 -1.103 -5.734 1.00 86.25 87 ASP A O 1
ATOM 699 N N . LYS A 1 88 ? -13.107 -0.302 -7.765 1.00 75.44 88 LYS A N 1
ATOM 700 C CA . LYS A 1 88 ? -14.553 -0.285 -7.529 1.00 75.44 88 LYS A CA 1
ATOM 701 C C . LYS A 1 88 ? -15.197 -1.604 -7.943 1.00 75.44 88 LYS A C 1
ATOM 703 O O . LYS A 1 88 ? -14.720 -2.328 -8.818 1.00 75.44 88 LYS A O 1
ATOM 708 N N . GLN A 1 89 ? -16.317 -1.931 -7.305 1.00 73.25 89 GLN A N 1
ATOM 709 C CA . GLN A 1 89 ? -17.076 -3.130 -7.643 1.00 73.25 89 GLN A CA 1
ATOM 710 C C . GLN A 1 89 ? -17.641 -3.017 -9.068 1.00 73.25 89 GLN A C 1
ATOM 712 O O . GLN A 1 89 ? -18.361 -2.073 -9.375 1.00 73.25 89 GLN A O 1
ATOM 717 N N . GLY A 1 90 ? -17.330 -3.998 -9.920 1.00 71.38 90 GLY A N 1
ATOM 718 C CA . GLY A 1 90 ? -17.838 -4.075 -11.294 1.00 71.38 90 GLY A CA 1
ATOM 719 C C . GLY A 1 90 ? -17.003 -3.345 -12.352 1.00 71.38 90 GLY A C 1
ATOM 720 O O . GLY A 1 90 ? -17.346 -3.439 -13.527 1.00 71.38 90 GLY A O 1
ATOM 721 N N . GLU A 1 91 ? -15.911 -2.671 -11.978 1.00 76.19 91 GLU A N 1
ATOM 722 C CA . GLU A 1 91 ? -14.971 -2.077 -12.938 1.00 76.19 91 GLU A CA 1
ATOM 723 C C . GLU A 1 91 ? -13.874 -3.087 -13.321 1.00 76.19 91 GLU A C 1
ATOM 725 O O . GLU A 1 91 ? -13.288 -3.751 -12.461 1.00 76.19 91 GLU A O 1
ATOM 730 N N . PHE A 1 92 ? -13.626 -3.219 -14.628 1.00 77.50 92 PHE A N 1
ATOM 731 C CA . PHE A 1 92 ? -12.560 -4.038 -15.204 1.00 77.50 92 PHE A CA 1
ATOM 732 C C . PHE A 1 92 ? -11.866 -3.277 -16.347 1.00 77.50 92 PHE A C 1
ATOM 734 O O . PHE A 1 92 ? -12.551 -2.568 -17.090 1.00 77.50 92 PHE A O 1
ATOM 741 N N . PRO A 1 93 ? -10.548 -3.462 -16.550 1.00 80.94 93 PRO A N 1
ATOM 742 C CA . PRO A 1 93 ? -9.638 -4.278 -15.740 1.00 80.94 93 PRO A CA 1
ATOM 743 C C . PRO A 1 93 ? -9.436 -3.696 -14.331 1.00 80.94 93 PRO A C 1
ATOM 745 O O . PRO A 1 93 ? -9.679 -2.520 -14.096 1.00 80.94 93 PRO A O 1
ATOM 748 N N . LYS A 1 94 ? -9.044 -4.543 -13.375 1.00 84.44 94 LYS A N 1
ATOM 749 C CA . LYS A 1 94 ? -8.772 -4.128 -11.992 1.00 84.44 94 LYS A CA 1
ATOM 750 C C . LYS A 1 94 ? -7.310 -3.746 -11.818 1.00 84.44 94 LYS A C 1
ATOM 752 O O . LYS A 1 94 ? -6.428 -4.435 -12.338 1.00 84.44 94 LYS A O 1
ATOM 757 N N . PHE A 1 95 ? -7.061 -2.734 -10.999 1.00 84.81 95 PHE A N 1
ATOM 758 C CA . PHE A 1 95 ? -5.732 -2.389 -10.516 1.00 84.81 95 PHE A CA 1
ATOM 759 C C . PHE A 1 95 ? -5.144 -3.515 -9.653 1.00 84.81 95 PHE A C 1
ATOM 761 O O . PHE A 1 95 ? -3.958 -3.823 -9.757 1.00 84.81 95 PHE A O 1
ATOM 768 N N . GLY A 1 96 ? -5.959 -4.176 -8.832 1.00 78.75 96 GLY A N 1
ATOM 769 C CA . GLY A 1 96 ? -5.583 -5.317 -8.001 1.00 78.75 96 GLY A CA 1
ATOM 770 C C . GLY A 1 96 ? -5.509 -6.647 -8.751 1.00 78.75 96 GLY A C 1
ATOM 771 O O . GLY A 1 96 ? -6.039 -7.646 -8.266 1.00 78.75 96 GLY A O 1
ATOM 772 N N . SER A 1 97 ? -4.895 -6.683 -9.936 1.00 75.56 97 SER A N 1
ATOM 773 C CA . SER A 1 97 ? -4.720 -7.914 -10.720 1.00 75.56 97 SER A CA 1
ATOM 774 C C . SER A 1 97 ? -3.285 -8.077 -11.226 1.00 75.56 97 SER A C 1
ATOM 776 O O . SER A 1 97 ? -2.585 -7.090 -11.447 1.00 75.56 97 SER A O 1
ATOM 778 N N . SER A 1 98 ? -2.845 -9.330 -11.393 1.00 63.28 98 SER A N 1
ATOM 779 C CA . SER A 1 98 ? -1.497 -9.679 -11.875 1.00 63.28 98 SER A CA 1
ATOM 780 C C . SER A 1 98 ? -1.206 -9.145 -13.277 1.00 63.28 98 SER A C 1
ATOM 782 O O . SER A 1 98 ? -0.069 -8.791 -13.567 1.00 63.28 98 SER A O 1
ATOM 784 N N . ASP A 1 99 ? -2.244 -9.032 -14.105 1.00 71.31 99 ASP A N 1
ATOM 785 C CA . ASP A 1 99 ? -2.156 -8.613 -15.507 1.00 71.31 99 ASP A CA 1
ATOM 786 C C . ASP A 1 99 ? -2.690 -7.188 -15.712 1.00 71.31 99 ASP A C 1
ATOM 788 O O . ASP A 1 99 ? -3.127 -6.820 -16.803 1.00 71.31 99 ASP A O 1
ATOM 792 N N . SER A 1 100 ? -2.706 -6.386 -14.644 1.00 78.12 100 SER A N 1
ATOM 793 C CA . SER A 1 100 ? -3.215 -5.020 -14.688 1.00 78.12 100 SER A CA 1
ATOM 794 C C . SER A 1 100 ? -2.490 -4.195 -15.767 1.00 78.12 100 SER A C 1
ATOM 796 O O . SER A 1 100 ? -1.260 -4.026 -15.708 1.00 78.12 100 SER A O 1
ATOM 798 N N . PRO A 1 101 ? -3.230 -3.637 -16.746 1.00 85.00 101 PRO A N 1
ATOM 799 C CA . PRO A 1 101 ? -2.623 -2.872 -17.827 1.00 85.00 101 PRO A CA 1
ATOM 800 C C . PRO A 1 101 ? -2.209 -1.464 -17.388 1.00 85.00 101 PRO A C 1
ATOM 802 O O . PRO A 1 101 ? -1.527 -0.784 -18.148 1.00 85.00 101 PRO A O 1
ATOM 805 N N . TYR A 1 102 ? -2.588 -1.036 -16.180 1.00 87.31 102 TYR A N 1
ATOM 806 C CA . TYR A 1 102 ? -2.362 0.325 -15.703 1.00 87.31 102 TYR A CA 1
ATOM 807 C C . TYR A 1 102 ? -0.878 0.619 -15.444 1.00 87.31 102 TYR A C 1
ATOM 809 O O . TYR A 1 102 ? -0.129 -0.245 -14.969 1.00 87.31 102 TYR A O 1
ATOM 817 N N . SER A 1 103 ? -0.451 1.842 -15.753 1.00 88.19 103 SER A N 1
ATOM 818 C CA . SER A 1 103 ? 0.891 2.347 -15.446 1.00 88.19 103 SER A CA 1
ATOM 819 C C . SER A 1 103 ? 1.020 2.731 -13.969 1.00 88.19 103 SER A C 1
ATOM 821 O O . SER A 1 103 ? 0.022 2.957 -13.281 1.00 88.19 103 SER A O 1
ATOM 823 N N . VAL A 1 104 ? 2.254 2.842 -13.467 1.00 87.75 104 VAL A N 1
ATOM 824 C CA . VAL A 1 104 ? 2.548 3.284 -12.089 1.00 87.75 104 VAL A CA 1
ATOM 825 C C . VAL A 1 104 ? 1.874 4.627 -11.775 1.00 87.75 104 VAL A C 1
ATOM 827 O O . VAL A 1 104 ? 1.285 4.804 -10.708 1.00 87.75 104 VAL A O 1
ATOM 830 N N . GLU A 1 105 ? 1.891 5.561 -12.720 1.00 87.75 105 GLU A N 1
ATOM 831 C CA . GLU A 1 105 ? 1.288 6.887 -12.587 1.00 87.75 105 GLU A CA 1
ATOM 832 C C . GLU A 1 105 ? -0.234 6.801 -12.449 1.00 87.75 105 GLU A C 1
ATOM 834 O O . GLU A 1 105 ? -0.821 7.535 -11.651 1.00 87.75 105 GLU A O 1
ATOM 839 N N . GLU A 1 106 ? -0.883 5.887 -13.176 1.00 89.56 106 GLU A N 1
ATOM 840 C CA . GLU A 1 106 ? -2.328 5.673 -13.086 1.00 89.56 106 GLU A CA 1
ATOM 841 C C . GLU A 1 106 ? -2.739 5.132 -11.711 1.00 89.56 106 GLU A C 1
ATOM 843 O O . GLU A 1 106 ? -3.739 5.597 -11.151 1.00 89.56 106 GLU A O 1
ATOM 848 N N . TYR A 1 107 ? -1.957 4.217 -11.124 1.00 89.81 107 TYR A N 1
ATOM 849 C CA . TYR A 1 107 ? -2.171 3.764 -9.742 1.00 89.81 107 TYR A CA 1
ATOM 850 C C . TYR A 1 107 ? -2.117 4.938 -8.764 1.00 89.81 107 TYR A C 1
ATOM 852 O O . TYR A 1 107 ? -3.038 5.142 -7.970 1.00 89.81 107 TYR A O 1
ATOM 860 N N . LEU A 1 108 ? -1.052 5.736 -8.835 1.00 89.94 108 LEU A N 1
ATOM 861 C CA . LEU A 1 108 ? -0.815 6.831 -7.896 1.00 89.94 108 LEU A CA 1
ATOM 862 C C . LEU A 1 108 ? -1.835 7.960 -8.058 1.00 89.94 108 LEU A C 1
ATOM 864 O O . LEU A 1 108 ? -2.323 8.502 -7.064 1.00 89.94 108 LEU A O 1
ATOM 868 N N . ALA A 1 109 ? -2.216 8.287 -9.293 1.00 89.50 109 ALA A N 1
ATOM 869 C CA . ALA A 1 109 ? -3.243 9.282 -9.568 1.00 89.50 109 ALA A CA 1
ATOM 870 C C . ALA A 1 109 ? -4.607 8.865 -8.991 1.00 89.50 109 ALA A C 1
ATOM 872 O O . ALA A 1 109 ? -5.310 9.697 -8.408 1.00 89.50 10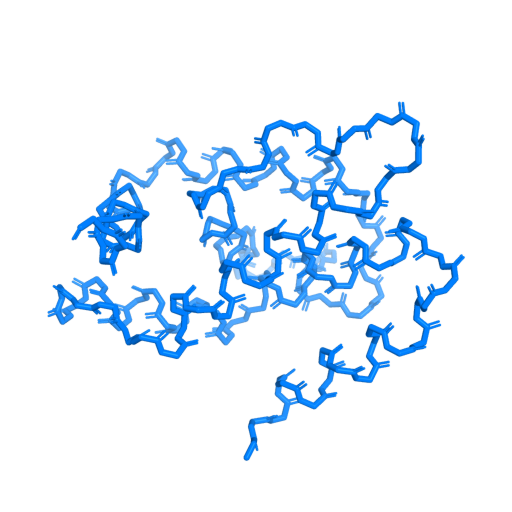9 ALA A O 1
ATOM 873 N N . ASN A 1 110 ? -4.984 7.587 -9.106 1.00 90.31 110 ASN A N 1
ATOM 874 C CA . ASN A 1 110 ? -6.238 7.082 -8.541 1.00 90.31 110 ASN A CA 1
ATOM 875 C C . ASN A 1 110 ? -6.187 6.936 -7.017 1.00 90.31 110 ASN A C 1
ATOM 877 O O . ASN A 1 110 ? -7.174 7.251 -6.344 1.00 90.31 110 ASN A O 1
ATOM 881 N N . ALA A 1 111 ? -5.044 6.534 -6.458 1.00 91.56 111 ALA A N 1
ATOM 882 C CA . ALA A 1 111 ? -4.830 6.516 -5.014 1.00 91.56 111 ALA A CA 1
ATOM 883 C C . ALA A 1 111 ? -4.980 7.921 -4.423 1.00 91.56 111 ALA A C 1
ATOM 885 O O . ALA A 1 111 ? -5.705 8.107 -3.448 1.00 91.56 111 ALA A O 1
ATOM 886 N N . LYS A 1 112 ? -4.383 8.931 -5.065 1.00 91.06 112 LYS A N 1
ATOM 887 C CA . LYS A 1 112 ? -4.489 10.330 -4.642 1.00 91.06 112 LYS A CA 1
ATOM 888 C C . LYS A 1 112 ? -5.937 10.819 -4.623 1.00 91.06 112 LYS A C 1
ATOM 890 O O . LYS A 1 112 ? -6.377 11.355 -3.609 1.00 91.06 112 LYS A O 1
ATOM 895 N N . LYS A 1 113 ? -6.698 10.575 -5.698 1.00 90.38 113 LYS A N 1
ATOM 896 C CA . LYS A 1 113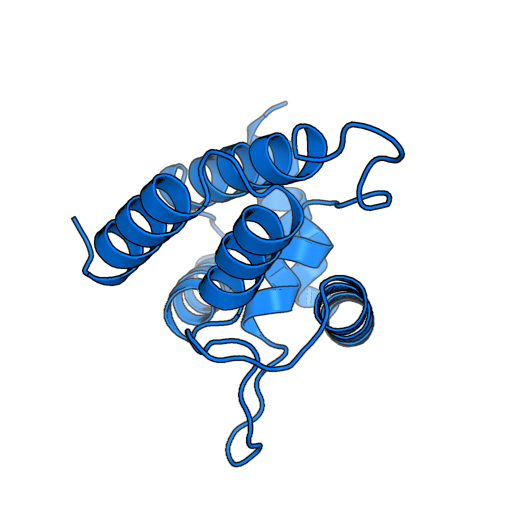 ? -8.132 10.919 -5.758 1.00 90.38 113 LYS A CA 1
ATOM 897 C C . LYS A 1 113 ? -8.914 10.274 -4.611 1.00 90.38 113 LYS A C 1
ATOM 899 O O . LYS A 1 113 ? -9.705 10.945 -3.950 1.00 90.38 113 LYS A O 1
ATOM 904 N N . ASN A 1 114 ? -8.670 8.990 -4.344 1.00 88.44 114 ASN A N 1
ATOM 905 C CA . ASN A 1 114 ? -9.331 8.288 -3.245 1.00 88.44 114 ASN A CA 1
ATOM 906 C C . ASN A 1 114 ? -8.938 8.861 -1.881 1.00 88.44 114 ASN A C 1
ATOM 908 O O . ASN A 1 114 ? -9.815 9.121 -1.060 1.00 88.44 114 ASN A O 1
ATOM 912 N N . PHE A 1 115 ? -7.653 9.128 -1.654 1.00 91.31 115 PHE A N 1
ATOM 913 C CA . PHE A 1 115 ? -7.161 9.704 -0.405 1.00 91.31 115 PHE A CA 1
ATOM 914 C C . PHE A 1 115 ? -7.759 11.088 -0.112 1.00 91.31 115 PHE A C 1
ATOM 916 O O . PHE A 1 115 ? -8.129 11.384 1.024 1.00 91.31 115 PHE A O 1
ATOM 923 N N . GLU A 1 116 ? -7.913 11.928 -1.139 1.00 89.44 116 GLU A N 1
ATOM 924 C CA . GLU A 1 116 ? -8.568 13.236 -1.023 1.00 89.44 116 GLU A CA 1
ATOM 925 C C . GLU A 1 116 ? -10.057 13.106 -0.671 1.00 89.44 116 GLU A C 1
ATOM 927 O O . GLU A 1 116 ? -10.567 13.884 0.136 1.00 89.44 116 GLU A O 1
ATOM 932 N N . SER A 1 117 ? -10.737 12.095 -1.219 1.00 88.81 117 SER A N 1
ATOM 933 C CA . SER A 1 117 ? -12.163 11.845 -0.971 1.00 88.81 117 SER A CA 1
ATOM 934 C C . SER A 1 117 ? -12.475 11.135 0.353 1.00 88.81 117 SER A C 1
ATOM 936 O O . SER A 1 117 ? -13.637 11.094 0.755 1.00 88.81 117 SER A O 1
ATOM 938 N N . ARG A 1 118 ? -11.466 10.580 1.039 1.00 88.88 118 ARG A N 1
ATOM 939 C CA . ARG A 1 118 ? -11.642 9.721 2.223 1.00 88.88 118 ARG A CA 1
ATOM 940 C C . ARG A 1 118 ? -10.812 10.212 3.412 1.00 88.88 118 ARG A C 1
ATOM 942 O O . ARG A 1 118 ? -9.740 9.667 3.696 1.00 88.88 118 ARG A O 1
ATOM 949 N N . PRO A 1 119 ? -11.273 11.254 4.128 1.00 88.44 119 PRO A N 1
ATOM 950 C CA . PRO A 1 119 ? -10.531 11.847 5.239 1.00 88.44 119 PRO A CA 1
ATOM 951 C C . PRO A 1 119 ? -10.258 10.864 6.386 1.00 88.44 119 PRO A C 1
ATOM 953 O O . PRO A 1 119 ? -9.308 11.057 7.141 1.00 88.44 119 PRO A O 1
ATOM 956 N N . GLU A 1 120 ? -11.044 9.797 6.519 1.00 91.06 120 GLU A N 1
ATOM 957 C CA . GLU A 1 120 ? -10.808 8.725 7.480 1.00 91.06 120 GLU A CA 1
ATOM 958 C C . GLU A 1 120 ? -9.486 7.981 7.235 1.00 91.06 120 GLU A C 1
ATOM 960 O O . GLU A 1 120 ? -8.833 7.581 8.196 1.00 91.06 120 GLU A O 1
ATOM 965 N N . LEU A 1 121 ? -9.016 7.889 5.984 1.00 90.88 121 LEU A N 1
ATOM 966 C CA . LEU A 1 121 ? -7.730 7.258 5.661 1.00 90.88 121 LEU A CA 1
ATOM 967 C C . LEU A 1 121 ? -6.540 8.069 6.182 1.00 90.88 121 LEU A C 1
ATOM 969 O O . LEU A 1 121 ? -5.505 7.495 6.512 1.00 90.88 121 LEU A O 1
ATOM 973 N N . LYS A 1 122 ? -6.699 9.390 6.343 1.00 90.38 122 LYS A N 1
ATOM 974 C CA . LYS A 1 122 ? -5.680 10.244 6.977 1.00 90.38 122 LYS A CA 1
ATOM 975 C C . LYS A 1 122 ? -5.450 9.853 8.433 1.00 90.38 122 LYS A C 1
ATOM 977 O O . LYS A 1 122 ? -4.328 9.940 8.914 1.00 90.38 122 LYS A O 1
ATOM 982 N N . LYS A 1 123 ? -6.494 9.393 9.134 1.00 89.81 123 LYS A N 1
ATOM 983 C CA . LYS A 1 123 ? -6.358 8.909 10.515 1.00 89.81 123 LYS A CA 1
ATOM 984 C C . LYS A 1 123 ? -5.482 7.662 10.562 1.00 89.81 123 LYS A C 1
ATOM 986 O O . LYS A 1 123 ? -4.589 7.600 11.394 1.00 89.81 123 LYS A O 1
ATOM 991 N N . ILE A 1 124 ? -5.696 6.719 9.643 1.00 91.50 124 ILE A N 1
ATOM 992 C CA . ILE A 1 124 ? -4.876 5.504 9.551 1.00 91.50 124 ILE A CA 1
ATOM 993 C C . ILE A 1 124 ? -3.429 5.847 9.201 1.00 91.50 124 ILE A C 1
ATOM 995 O O . ILE A 1 124 ? -2.525 5.353 9.864 1.00 91.50 124 ILE A O 1
ATOM 999 N N . ALA A 1 125 ? -3.206 6.733 8.225 1.00 90.62 125 ALA A N 1
ATOM 1000 C CA . ALA A 1 125 ? -1.861 7.187 7.871 1.00 90.62 125 ALA A CA 1
ATOM 1001 C C . ALA A 1 125 ? -1.127 7.781 9.084 1.00 90.62 125 ALA A C 1
ATOM 1003 O O . ALA A 1 125 ? -0.016 7.365 9.392 1.00 90.62 125 ALA A O 1
ATOM 1004 N N . ASN A 1 126 ? -1.795 8.659 9.838 1.00 89.88 126 ASN A N 1
ATOM 1005 C CA . ASN A 1 126 ? -1.230 9.240 11.053 1.00 89.88 126 ASN A CA 1
ATOM 1006 C C . ASN A 1 126 ? -0.958 8.192 12.140 1.00 89.88 126 ASN A C 1
ATOM 1008 O O . ASN A 1 126 ? 0.032 8.315 12.847 1.00 89.88 126 ASN A O 1
ATOM 1012 N N . LEU A 1 127 ? -1.818 7.181 12.307 1.00 88.50 127 LEU A N 1
ATOM 1013 C CA . LEU A 1 127 ? -1.572 6.102 13.272 1.00 88.50 127 LEU A CA 1
ATOM 1014 C C . LEU A 1 127 ? -0.310 5.313 12.912 1.00 88.50 127 LEU A C 1
ATOM 1016 O O . LEU A 1 127 ? 0.475 5.009 13.799 1.00 88.50 127 LEU A O 1
ATOM 1020 N N . ILE A 1 128 ? -0.101 5.028 11.626 1.00 88.31 128 ILE A N 1
ATOM 1021 C CA . ILE A 1 128 ? 1.100 4.335 11.146 1.00 88.31 128 ILE A CA 1
ATOM 1022 C C . ILE A 1 128 ? 2.348 5.201 11.349 1.00 88.31 128 ILE A C 1
ATOM 1024 O O . ILE A 1 128 ? 3.342 4.721 11.885 1.00 88.31 128 ILE A O 1
ATOM 1028 N N . ASP A 1 129 ? 2.290 6.479 10.970 1.00 85.75 129 ASP A N 1
ATOM 1029 C CA . ASP A 1 129 ? 3.447 7.374 11.055 1.00 85.75 129 ASP A CA 1
ATOM 1030 C C . ASP A 1 129 ? 3.794 7.760 12.516 1.00 85.75 129 ASP A C 1
ATOM 1032 O O . ASP A 1 129 ? 4.966 7.968 12.832 1.00 85.75 129 ASP A O 1
ATOM 1036 N N . ASN A 1 130 ? 2.809 7.826 13.425 1.00 76.06 130 ASN A N 1
ATOM 1037 C CA . ASN A 1 130 ? 3.017 8.168 14.841 1.00 76.06 130 ASN A CA 1
ATOM 1038 C C . ASN A 1 130 ? 3.521 6.997 15.695 1.00 76.06 130 ASN A C 1
ATOM 1040 O O . ASN A 1 130 ? 4.199 7.242 16.687 1.00 76.06 130 ASN A O 1
ATOM 1044 N N . ASP A 1 131 ? 3.244 5.742 15.324 1.00 63.72 131 ASP A N 1
ATOM 1045 C CA . ASP A 1 131 ? 3.733 4.538 16.033 1.00 63.72 131 ASP A CA 1
ATOM 1046 C C . ASP A 1 131 ? 5.254 4.309 15.833 1.00 63.72 131 ASP A C 1
ATOM 1048 O O . ASP A 1 131 ? 5.807 3.249 16.129 1.00 63.72 131 ASP A O 1
ATOM 1052 N N . GLN A 1 132 ? 5.943 5.311 15.277 1.00 53.50 132 GLN A N 1
ATOM 1053 C CA . GLN A 1 132 ? 7.388 5.396 15.070 1.00 53.50 132 GLN A CA 1
ATOM 1054 C C . GLN A 1 132 ? 8.037 6.585 15.812 1.00 53.50 132 GLN A C 1
ATOM 1056 O O . GLN A 1 132 ? 9.245 6.781 15.669 1.00 53.50 132 GLN A O 1
ATOM 1061 N N . SER A 1 133 ? 7.263 7.387 16.564 1.00 42.53 133 SER A N 1
ATOM 1062 C CA . SER A 1 133 ? 7.760 8.521 17.372 1.00 42.53 133 SER A CA 1
ATOM 1063 C C . SER A 1 133 ? 8.019 8.155 18.831 1.00 42.53 133 SER A C 1
ATOM 1065 O O . SER A 1 133 ? 7.216 7.388 19.405 1.00 42.53 133 SER A O 1
#

Foldseek 3Di:
DDPLVVQLVVQCVVCVPPLQSNLLSLLLSLQELVLVVQLVVCLVVVAHDPVNLVVLVVSQVSQQVSDPPDRPPPDASLLSSLSNV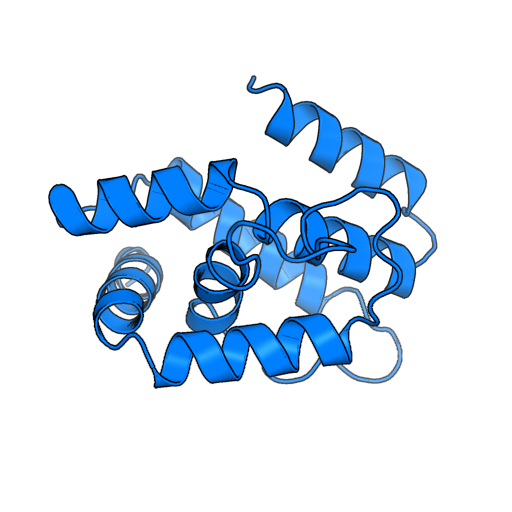LDDPPDPPGSNDPPDPDGSVRSSVSSVVSSVVCVSSVSVSCNSVVVVD

pLDDT: mean 85.06, std 10.71, range [42.53, 94.25]

Secondary structure (DSSP, 8-state):
--HHHHHHHHHHHHTTT-HHHHHHHHHHHHTSHHHHHHHHHHHHHT---HHHHHHHHHHHHHHHHS-SSS-SS---HHHHHHHTTS--TT-SS-SSSTT----HHHHHHHHHHHHHH-HHHHHHHHHHHHTT-